Protein AF-A0A1N6RT99-F1 (afdb_monomer)

Foldseek 3Di:
DVVVVVVVVVVVVVVPPPPDDLAPDDQWDWDADDVFGWIKIWHDPDSDDIKIKIWTFDKDWDDDPPDDIDIDTDIDIDMDD

Structure (mmCIF, N/CA/C/O backbone):
data_AF-A0A1N6RT99-F1
#
_entry.id   AF-A0A1N6RT99-F1
#
loop_
_atom_site.group_PDB
_atom_site.id
_atom_site.type_symbol
_atom_site.label_atom_id
_atom_site.label_alt_id
_atom_site.label_comp_id
_atom_site.label_asym_id
_atom_site.label_entity_id
_atom_site.label_seq_id
_atom_site.pdbx_PDB_ins_code
_atom_site.Cartn_x
_atom_site.Cartn_y
_atom_site.Cartn_z
_atom_site.occupancy
_atom_site.B_iso_or_equiv
_atom_site.auth_seq_id
_atom_site.auth_comp_id
_atom_site.auth_asym_id
_atom_site.auth_atom_id
_atom_site.pdbx_PDB_model_num
ATOM 1 N N . MET A 1 1 ? -42.436 -22.068 30.590 1.00 59.44 1 MET A N 1
ATOM 2 C CA . MET A 1 1 ? -41.432 -22.324 29.527 1.00 59.44 1 MET A CA 1
ATOM 3 C C . MET A 1 1 ? -41.299 -21.159 28.542 1.00 59.44 1 MET A C 1
ATOM 5 O O . MET A 1 1 ? -40.217 -20.601 28.468 1.00 59.44 1 MET A O 1
ATOM 9 N N . LYS A 1 2 ? -42.371 -20.691 27.876 1.00 63.28 2 LYS A N 1
ATOM 10 C CA . LYS A 1 2 ? -42.312 -19.551 26.923 1.00 63.28 2 LYS A CA 1
ATOM 11 C C . LYS A 1 2 ? -41.677 -18.255 27.472 1.00 63.28 2 LYS A C 1
ATOM 13 O O . LYS A 1 2 ? -40.938 -17.595 26.755 1.00 63.28 2 LYS A O 1
ATOM 18 N N . LYS A 1 3 ? -41.916 -17.922 28.749 1.00 74.12 3 LYS A N 1
ATOM 19 C CA . LYS A 1 3 ? -41.339 -16.730 29.410 1.00 74.12 3 LYS A CA 1
ATOM 20 C C . LYS A 1 3 ? -39.814 -16.802 29.582 1.00 74.12 3 LYS A C 1
ATOM 22 O O . LYS A 1 3 ? -39.146 -15.783 29.493 1.00 74.12 3 LYS A O 1
ATOM 27 N N . ILE A 1 4 ? -39.278 -18.008 29.791 1.00 82.06 4 ILE A N 1
ATOM 28 C CA . ILE A 1 4 ? -37.833 -18.242 29.949 1.00 82.06 4 ILE A CA 1
ATOM 29 C C . ILE A 1 4 ? -37.134 -18.089 28.593 1.00 8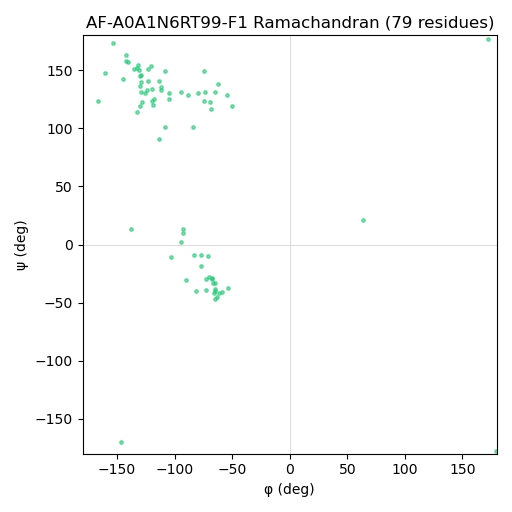2.06 4 ILE A C 1
ATOM 31 O O . ILE A 1 4 ? -36.088 -17.461 28.515 1.00 82.06 4 ILE A O 1
ATOM 35 N N . ILE A 1 5 ? -37.771 -18.575 27.522 1.00 83.25 5 ILE A N 1
ATOM 36 C CA . ILE A 1 5 ? -37.268 -18.451 26.145 1.00 83.25 5 ILE A CA 1
ATOM 37 C C . ILE A 1 5 ? -37.181 -16.976 25.725 1.00 83.25 5 ILE A C 1
ATOM 39 O O . ILE A 1 5 ? -36.162 -16.538 25.194 1.00 83.25 5 ILE A O 1
ATOM 43 N N . PHE A 1 6 ? -38.215 -16.182 26.017 1.00 80.19 6 PHE A N 1
ATOM 44 C CA . PHE A 1 6 ? -38.197 -14.743 25.734 1.00 80.19 6 PHE A CA 1
ATOM 45 C C . PHE A 1 6 ? -37.082 -14.012 26.490 1.00 80.19 6 PHE A C 1
ATOM 47 O O . PHE A 1 6 ? -36.385 -13.184 25.910 1.00 80.19 6 PHE A O 1
ATOM 54 N N . LEU A 1 7 ? -36.875 -14.358 27.763 1.00 83.94 7 LEU A N 1
ATOM 55 C CA . LEU A 1 7 ? -35.819 -13.766 28.580 1.00 83.94 7 LEU A CA 1
ATOM 56 C C . LEU A 1 7 ? -34.420 -14.118 28.050 1.00 83.94 7 LEU A C 1
ATOM 58 O O . LEU A 1 7 ? -33.557 -13.245 27.994 1.00 83.94 7 LEU A O 1
ATOM 62 N N . SER A 1 8 ? -34.206 -15.359 27.597 1.00 80.38 8 SER A N 1
ATOM 63 C CA . SER A 1 8 ? -32.927 -15.773 27.006 1.00 80.38 8 SER A CA 1
ATOM 64 C C . SER A 1 8 ? -32.609 -15.052 25.695 1.00 80.38 8 SER A C 1
ATOM 66 O O . SER A 1 8 ? -31.463 -14.674 25.483 1.00 80.38 8 SER A O 1
ATOM 68 N N . VAL A 1 9 ? -33.609 -14.799 24.844 1.00 82.38 9 VAL A N 1
ATOM 69 C CA . VAL A 1 9 ? -33.410 -14.066 23.579 1.00 82.38 9 VAL A CA 1
ATOM 70 C C . VAL A 1 9 ? -33.012 -12.613 23.846 1.00 82.38 9 VAL A C 1
ATOM 72 O O . VAL A 1 9 ? -32.093 -12.099 23.212 1.00 82.38 9 VAL A O 1
ATOM 75 N N . ILE A 1 10 ? -33.652 -11.968 24.826 1.00 81.56 10 ILE A N 1
ATOM 76 C CA . ILE A 1 10 ? -33.326 -10.590 25.212 1.00 81.56 10 ILE A CA 1
ATOM 77 C C . ILE A 1 10 ? -31.910 -10.519 25.793 1.00 81.56 10 ILE A C 1
ATOM 79 O O . ILE A 1 10 ? -31.121 -9.691 25.351 1.00 81.56 10 ILE A O 1
ATOM 83 N N . LEU A 1 11 ? -31.546 -11.419 26.711 1.00 80.62 11 LEU A N 1
ATOM 84 C CA . LEU A 1 11 ? -30.197 -11.467 27.287 1.00 80.62 11 LEU A CA 1
ATOM 85 C C . LEU A 1 11 ? -29.108 -11.672 26.226 1.00 80.62 11 LEU A C 1
ATOM 87 O O . LEU A 1 11 ? -28.090 -10.993 26.276 1.00 80.62 11 LEU A O 1
ATOM 91 N N . LEU A 1 12 ? -29.334 -12.540 25.236 1.00 76.81 12 LEU A N 1
ATOM 92 C CA . LEU A 1 12 ? -28.379 -12.781 24.148 1.00 76.81 12 LEU A CA 1
ATOM 93 C C . LEU A 1 12 ? -28.212 -11.571 23.213 1.00 76.81 12 LEU A C 1
ATOM 95 O O . LEU A 1 12 ? -27.132 -11.374 22.660 1.00 76.81 12 LEU A O 1
ATOM 99 N N . SER A 1 13 ? -29.236 -10.725 23.059 1.00 72.69 13 SER A N 1
ATOM 100 C CA . SER A 1 13 ? -29.138 -9.519 22.222 1.00 72.69 13 SER A CA 1
ATOM 101 C C . SER A 1 13 ? -28.238 -8.421 22.808 1.00 72.69 13 SER A C 1
ATOM 103 O O . SER A 1 13 ? -27.605 -7.693 22.046 1.00 72.69 13 SER A O 1
ATOM 105 N N . VAL A 1 14 ? -28.099 -8.337 24.137 1.00 70.56 14 VAL A N 1
ATOM 106 C CA . VAL A 1 14 ? -27.304 -7.280 24.797 1.00 70.56 14 VAL A CA 1
ATOM 107 C C . VAL A 1 14 ? -25.796 -7.486 24.604 1.00 70.56 14 VAL A C 1
ATOM 109 O O . VAL A 1 14 ? -25.046 -6.518 24.517 1.00 70.56 14 VAL A O 1
ATOM 112 N N . PHE A 1 15 ? -25.342 -8.734 24.461 1.00 66.88 15 PHE A N 1
ATOM 113 C CA . PHE A 1 15 ? -23.920 -9.054 24.280 1.00 66.88 15 PHE A CA 1
ATOM 114 C C . PHE A 1 15 ? -23.383 -8.790 22.864 1.00 66.88 15 PHE A C 1
ATOM 116 O O . PHE A 1 15 ? -22.176 -8.850 22.659 1.00 66.88 15 PHE A O 1
ATOM 123 N N . ASN A 1 16 ? -24.247 -8.479 21.892 1.00 61.44 16 ASN A N 1
ATOM 124 C CA . ASN A 1 16 ? -23.845 -8.244 20.500 1.00 61.44 16 ASN A CA 1
ATOM 125 C C . ASN A 1 16 ? -23.613 -6.756 20.163 1.00 61.44 16 ASN A C 1
ATOM 127 O O . ASN A 1 16 ? -23.307 -6.428 19.020 1.00 61.44 16 ASN A O 1
ATOM 131 N N . ILE A 1 17 ? -23.752 -5.843 21.131 1.00 62.09 17 ILE A N 1
ATOM 132 C CA . ILE A 1 17 ? -23.697 -4.390 20.879 1.00 62.09 17 ILE A CA 1
ATOM 133 C C . ILE A 1 17 ? -22.251 -3.883 20.678 1.00 62.09 17 ILE A C 1
ATOM 135 O O . ILE A 1 17 ? -22.039 -2.842 20.065 1.00 62.09 17 ILE A O 1
ATOM 139 N N . THR A 1 18 ? -21.234 -4.632 21.109 1.00 60.50 18 THR A N 1
ATOM 140 C CA . THR A 1 18 ? -19.820 -4.204 21.099 1.00 60.50 18 THR A CA 1
ATOM 141 C C . THR A 1 18 ? -19.014 -4.584 19.850 1.00 60.50 18 THR A C 1
ATOM 143 O O . THR A 1 18 ? -17.802 -4.398 19.838 1.00 60.50 18 THR A O 1
ATOM 146 N N . ALA A 1 19 ? -19.645 -5.082 18.782 1.00 61.91 19 ALA A N 1
ATOM 147 C CA . ALA A 1 19 ? -18.934 -5.477 17.556 1.00 61.91 19 ALA A CA 1
ATOM 148 C C . ALA A 1 19 ? -18.629 -4.315 16.586 1.00 61.91 19 ALA A C 1
ATOM 150 O O . ALA A 1 19 ? -17.904 -4.508 15.612 1.00 61.91 19 ALA A O 1
ATOM 151 N N . GLN A 1 20 ? -19.173 -3.114 16.818 1.00 61.56 20 GLN A N 1
ATOM 152 C CA . GLN A 1 20 ? -18.874 -1.949 15.982 1.00 61.56 20 GLN A CA 1
ATOM 153 C C . GLN A 1 20 ? -17.582 -1.283 16.459 1.00 61.56 20 GLN A C 1
ATOM 155 O O . GLN A 1 20 ? -17.565 -0.553 17.448 1.00 61.56 20 GLN A O 1
ATOM 160 N N . SER A 1 21 ? -16.489 -1.554 15.747 1.00 70.31 21 SER A N 1
ATOM 161 C CA . SER A 1 21 ? -15.266 -0.762 15.848 1.00 70.31 21 SER A CA 1
ATOM 162 C C . SER A 1 21 ? -15.543 0.656 15.337 1.00 70.31 21 SER A C 1
ATOM 164 O O . SER A 1 21 ? -1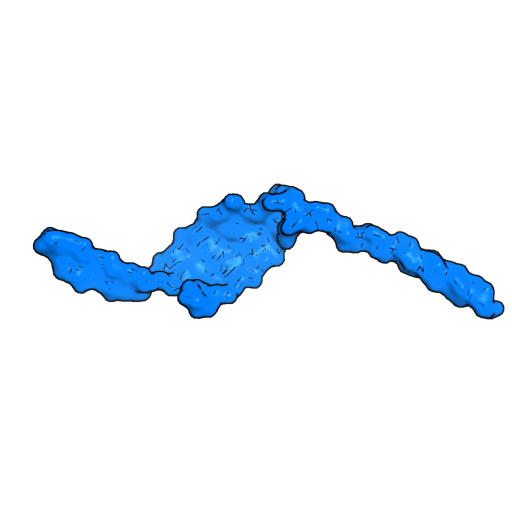6.106 0.823 14.259 1.00 70.31 21 SER A O 1
ATOM 166 N N . GLY A 1 22 ? -15.142 1.681 16.096 1.00 76.25 22 GLY A N 1
ATOM 167 C CA . GLY A 1 22 ? -15.142 3.070 15.613 1.00 76.25 22 GLY A CA 1
ATOM 168 C C . GLY A 1 22 ? -14.052 3.341 14.569 1.00 76.25 22 GLY A C 1
ATOM 169 O O . GLY A 1 22 ? -14.046 4.396 13.942 1.00 76.25 22 GLY A O 1
ATOM 170 N N . LYS A 1 23 ? -13.129 2.392 14.371 1.00 83.38 23 LYS A N 1
ATOM 171 C CA . LYS A 1 23 ? -12.074 2.480 13.366 1.00 83.38 23 LYS A CA 1
ATOM 172 C C . LYS A 1 23 ? -12.703 2.363 11.978 1.00 83.38 23 LYS A C 1
ATOM 174 O O . LYS A 1 23 ? -13.367 1.380 11.668 1.00 83.38 23 LYS A O 1
ATOM 179 N N . LEU A 1 24 ? -12.477 3.372 11.147 1.00 87.44 24 LEU A N 1
ATOM 180 C CA . LEU A 1 24 ? -12.933 3.446 9.758 1.00 87.44 24 LEU A CA 1
ATOM 181 C C . LEU A 1 24 ? -11.885 2.916 8.771 1.00 87.44 24 LEU A C 1
ATOM 183 O O . LEU A 1 24 ? -11.987 3.162 7.573 1.00 87.44 24 LEU A O 1
ATOM 187 N N . VAL A 1 25 ? -10.867 2.225 9.281 1.00 91.00 25 VAL A N 1
ATOM 188 C CA . VAL A 1 25 ? -9.819 1.564 8.503 1.00 91.00 25 VAL A CA 1
ATOM 189 C C . VAL A 1 25 ? -9.582 0.167 9.068 1.00 91.00 25 VAL A C 1
ATOM 191 O O . VAL A 1 25 ? -9.761 -0.065 10.267 1.00 91.00 25 VAL A O 1
ATOM 194 N N . GLU A 1 26 ? -9.160 -0.754 8.210 1.00 89.88 26 GLU A N 1
ATOM 195 C CA . GLU A 1 26 ? -8.889 -2.139 8.591 1.00 89.88 26 GLU A CA 1
ATOM 196 C C . GLU A 1 26 ? -7.574 -2.258 9.379 1.00 89.88 26 GLU A C 1
ATOM 198 O O . GLU A 1 26 ? -6.626 -1.497 9.175 1.00 89.88 26 GLU A O 1
ATOM 203 N N . ASP A 1 27 ? -7.484 -3.228 10.291 1.00 90.56 27 ASP A N 1
ATOM 204 C CA . ASP A 1 27 ? -6.232 -3.509 11.015 1.00 90.56 27 ASP A CA 1
ATOM 205 C C . ASP A 1 27 ? -5.142 -4.073 10.092 1.00 90.56 27 ASP A C 1
ATOM 207 O O . ASP A 1 27 ? -3.953 -3.848 10.319 1.00 90.56 27 ASP A O 1
ATOM 211 N N . GLY A 1 28 ? -5.548 -4.775 9.037 1.00 94.00 28 GLY A N 1
ATOM 212 C CA . GLY A 1 28 ? -4.660 -5.354 8.043 1.00 94.00 28 GLY A CA 1
ATOM 213 C C . GLY A 1 28 ? -5.445 -5.799 6.818 1.00 94.00 28 GLY A C 1
ATOM 214 O O . GLY A 1 28 ? -6.362 -6.611 6.934 1.00 94.00 28 GLY A O 1
ATOM 215 N N . LEU A 1 29 ? -5.078 -5.297 5.642 1.00 95.81 29 LEU A N 1
ATOM 216 C CA . LEU A 1 29 ? -5.732 -5.630 4.381 1.00 95.81 29 LEU A CA 1
ATOM 217 C C . LEU A 1 29 ? -4.691 -5.972 3.315 1.00 95.81 29 LEU A C 1
ATOM 219 O O . LEU A 1 29 ? -3.926 -5.120 2.867 1.00 95.81 29 LEU A O 1
ATOM 223 N N . PHE A 1 30 ? -4.691 -7.233 2.882 1.00 97.31 30 PHE A N 1
ATOM 224 C CA . PHE A 1 30 ? -3.900 -7.688 1.742 1.00 97.31 30 PHE A CA 1
ATOM 225 C C . PHE A 1 30 ? -4.693 -7.519 0.444 1.00 97.31 30 PHE A C 1
ATOM 227 O O . PHE A 1 30 ? -5.830 -7.979 0.334 1.00 97.31 30 PHE A O 1
ATOM 234 N N . LYS A 1 31 ? -4.080 -6.879 -0.548 1.00 96.69 31 LYS A N 1
ATOM 235 C CA . LYS A 1 31 ? -4.688 -6.529 -1.832 1.00 96.69 31 LYS A CA 1
ATOM 236 C C . LYS A 1 31 ? -3.867 -7.133 -2.967 1.00 96.69 31 LYS A C 1
ATOM 238 O O . LYS A 1 31 ? -2.639 -7.118 -2.938 1.00 96.69 31 LYS A O 1
ATOM 243 N N . VAL A 1 32 ? -4.559 -7.626 -3.990 1.00 96.50 32 VAL A N 1
ATOM 244 C CA . VAL A 1 32 ? -3.959 -8.064 -5.257 1.00 96.50 32 VAL A CA 1
ATOM 245 C C . VAL A 1 32 ? -4.520 -7.178 -6.358 1.00 96.50 32 VAL A C 1
ATOM 247 O O . VAL A 1 32 ? -5.738 -7.067 -6.497 1.00 96.50 32 VAL A O 1
ATOM 250 N N . ASN A 1 33 ? -3.644 -6.539 -7.127 1.00 93.44 33 ASN A N 1
ATOM 251 C CA . ASN A 1 33 ? -4.032 -5.619 -8.187 1.00 93.44 33 ASN A CA 1
ATOM 252 C C . ASN A 1 33 ? -3.833 -6.280 -9.556 1.00 93.44 33 ASN A C 1
ATOM 254 O O . ASN A 1 33 ? -2.756 -6.784 -9.864 1.00 93.44 33 ASN A O 1
ATOM 258 N N . ALA A 1 34 ? -4.895 -6.302 -10.365 1.00 91.50 34 ALA A N 1
ATOM 259 C CA . ALA A 1 34 ? -4.872 -6.883 -11.707 1.00 91.50 34 ALA A CA 1
ATOM 260 C C . ALA A 1 34 ? -4.492 -5.866 -12.797 1.00 91.50 34 ALA A C 1
ATOM 262 O O . ALA A 1 34 ? -3.921 -6.253 -13.813 1.00 91.50 34 ALA A O 1
ATOM 263 N N . LEU A 1 35 ? -4.822 -4.583 -12.608 1.00 90.44 35 LEU A N 1
ATOM 264 C CA . LEU A 1 35 ? -4.590 -3.530 -13.605 1.00 90.44 35 LEU A CA 1
ATOM 265 C C . LEU A 1 35 ? -3.153 -3.016 -13.564 1.00 90.44 35 LEU A C 1
ATOM 267 O O . LEU A 1 35 ? -2.550 -2.788 -14.609 1.00 90.44 35 LEU A O 1
ATOM 271 N N . LEU A 1 36 ? -2.612 -2.863 -12.357 1.00 90.25 36 LEU A N 1
ATOM 272 C CA . LEU A 1 36 ? -1.193 -2.651 -12.112 1.00 90.25 36 LEU A CA 1
ATOM 273 C C . LEU A 1 36 ? -0.693 -3.894 -11.371 1.00 90.25 36 LEU A C 1
ATOM 275 O O . LEU A 1 36 ? -0.835 -3.944 -10.151 1.00 90.25 36 LEU A O 1
ATOM 279 N N . PRO A 1 37 ? -0.216 -4.928 -12.093 1.00 94.38 37 PRO A N 1
ATOM 280 C CA . PRO A 1 37 ? 0.100 -6.222 -11.508 1.00 94.38 37 PRO A CA 1
ATOM 281 C C . PRO A 1 37 ? 0.991 -6.073 -10.284 1.00 94.38 37 PRO A C 1
ATOM 283 O O . PRO A 1 37 ? 2.098 -5.549 -10.372 1.00 94.38 37 PRO A O 1
ATOM 286 N N . GLY A 1 38 ? 0.500 -6.513 -9.136 1.00 95.7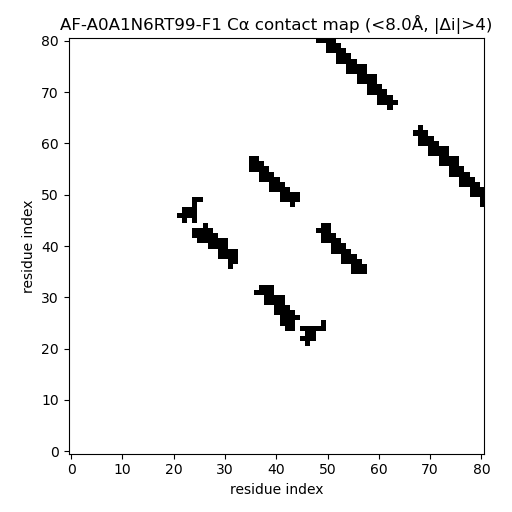5 38 GLY A N 1
ATOM 287 C CA . GLY A 1 38 ? 1.178 -6.250 -7.882 1.00 95.75 38 GLY A CA 1
ATOM 288 C C . GLY A 1 38 ? 0.366 -6.679 -6.679 1.00 95.75 38 GLY A C 1
ATOM 289 O O . GLY A 1 38 ? -0.774 -7.144 -6.786 1.00 95.75 38 GLY A O 1
ATOM 290 N N . VAL A 1 39 ? 0.984 -6.519 -5.520 1.00 97.62 39 VAL A N 1
ATOM 291 C CA . VAL A 1 39 ? 0.370 -6.777 -4.224 1.00 97.62 39 VAL A CA 1
ATOM 292 C C . VAL A 1 39 ? 0.598 -5.582 -3.318 1.00 97.62 39 VAL A C 1
ATOM 294 O O . VAL A 1 39 ? 1.650 -4.945 -3.368 1.00 97.62 39 VAL A O 1
ATOM 297 N N . SER A 1 40 ? -0.376 -5.292 -2.469 1.00 97.25 40 SER A N 1
ATOM 298 C CA . SER A 1 40 ? -0.230 -4.297 -1.412 1.00 97.25 40 SER A CA 1
ATOM 299 C C . SER A 1 40 ? -0.718 -4.827 -0.078 1.00 97.25 40 SER A C 1
ATOM 301 O O . SER A 1 40 ? -1.552 -5.732 -0.002 1.00 97.25 40 SER A O 1
ATOM 303 N N . TYR A 1 41 ? -0.171 -4.255 0.984 1.00 97.38 41 TYR A N 1
ATOM 304 C CA . TYR A 1 41 ? -0.588 -4.504 2.347 1.00 97.38 41 TYR A CA 1
ATOM 305 C C . TYR A 1 41 ? -0.846 -3.169 3.037 1.00 97.38 41 TYR A C 1
ATOM 307 O O . TYR A 1 41 ? 0.029 -2.306 3.085 1.00 97.38 41 TYR A O 1
ATOM 315 N N . GLU A 1 42 ? -2.059 -3.009 3.546 1.00 97.12 42 GLU A N 1
ATOM 316 C CA . GLU A 1 42 ? -2.521 -1.806 4.227 1.00 97.12 42 GLU A CA 1
ATOM 317 C C . GLU A 1 42 ? -2.733 -2.094 5.712 1.00 97.12 42 GLU A C 1
ATOM 319 O O . GLU A 1 42 ? -3.288 -3.132 6.069 1.00 97.12 42 GLU A O 1
ATOM 324 N N . VAL A 1 43 ? -2.278 -1.185 6.574 1.00 96.12 43 VAL A N 1
ATOM 325 C CA . VAL A 1 43 ? -2.372 -1.298 8.034 1.00 96.12 43 VAL A CA 1
ATOM 326 C C . VAL A 1 43 ? -2.946 -0.013 8.606 1.00 96.12 43 VAL A C 1
ATOM 328 O O . VAL A 1 43 ? -2.338 1.051 8.492 1.00 96.12 43 VAL A O 1
ATOM 331 N N . GLY A 1 44 ? -4.090 -0.106 9.281 1.00 94.81 44 GLY A N 1
ATOM 332 C CA . GLY A 1 44 ? -4.687 1.011 10.001 1.00 94.81 44 GLY A CA 1
ATOM 333 C C . GLY A 1 44 ? -3.855 1.421 11.217 1.00 94.81 44 GLY A C 1
ATOM 334 O O . GLY A 1 44 ? -3.748 0.660 12.179 1.00 94.81 44 GLY A O 1
ATOM 335 N N . VAL A 1 45 ? -3.336 2.648 11.217 1.00 94.00 45 VAL A N 1
ATOM 336 C CA . VAL A 1 45 ? -2.532 3.235 12.309 1.00 94.00 45 VAL A CA 1
ATOM 337 C C . VAL A 1 45 ? -3.311 4.232 13.175 1.00 94.00 45 VAL A C 1
ATOM 339 O O . VAL A 1 45 ? -2.843 4.623 14.241 1.00 94.00 45 VAL A O 1
ATOM 342 N N . GLY A 1 46 ? -4.510 4.630 12.749 1.00 90.44 46 GLY A N 1
ATOM 343 C CA . GLY A 1 46 ? -5.408 5.508 13.499 1.00 90.44 46 GLY A CA 1
ATOM 344 C C . GLY A 1 46 ? -6.876 5.166 13.262 1.00 90.44 46 GLY A C 1
ATOM 345 O O . GLY A 1 46 ? -7.196 4.152 12.648 1.00 90.44 46 GLY A O 1
ATOM 346 N N . GLU A 1 47 ? -7.781 6.030 13.726 1.00 90.75 47 GLU A N 1
ATOM 347 C CA . GLU A 1 47 ? -9.226 5.859 13.504 1.00 90.75 47 GLU A CA 1
ATOM 348 C C . GLU A 1 47 ? -9.590 5.958 12.015 1.00 90.75 47 GLU A C 1
ATOM 350 O O . GLU A 1 47 ? -10.510 5.292 11.555 1.00 90.75 47 GLU A O 1
ATOM 355 N N . ARG A 1 48 ? -8.860 6.785 11.255 1.00 92.56 48 ARG A N 1
ATOM 356 C CA . ARG A 1 48 ? -9.128 7.092 9.837 1.00 92.56 48 ARG A CA 1
ATOM 357 C C . ARG A 1 48 ? -7.866 7.121 8.976 1.00 92.56 48 ARG A C 1
ATOM 359 O O . ARG A 1 48 ? -7.888 7.667 7.880 1.00 92.56 48 ARG A O 1
ATOM 366 N N . THR A 1 49 ? -6.764 6.606 9.508 1.00 93.94 49 THR A N 1
ATOM 367 C CA . THR A 1 49 ? -5.441 6.695 8.887 1.00 93.94 49 THR A CA 1
ATOM 36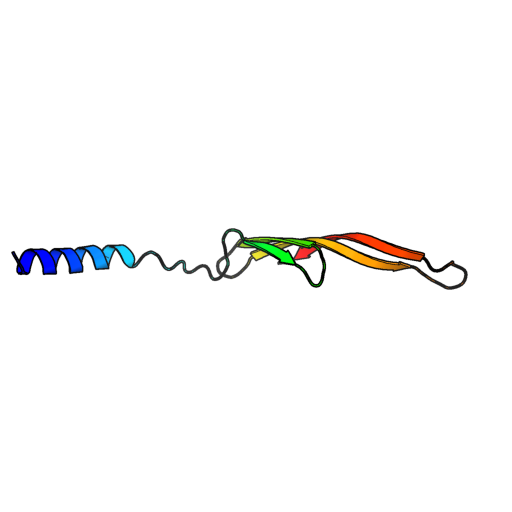8 C C . THR A 1 49 ? -4.874 5.299 8.767 1.00 93.94 49 THR A C 1
ATOM 370 O O . THR A 1 49 ? -4.857 4.552 9.749 1.00 93.94 49 THR A O 1
ATOM 373 N N . ALA A 1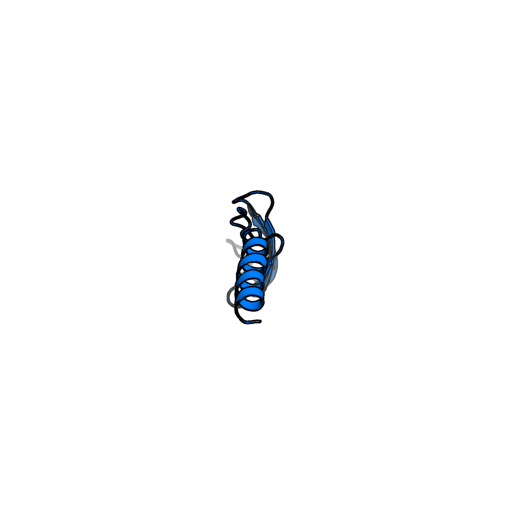 50 ? -4.396 4.964 7.580 1.00 96.06 50 ALA A N 1
ATOM 374 C CA . ALA A 1 50 ? -3.743 3.705 7.289 1.00 96.06 50 ALA A CA 1
ATOM 375 C C . ALA A 1 50 ? -2.452 3.980 6.526 1.00 96.06 50 ALA A C 1
ATOM 377 O O . ALA A 1 50 ? -2.341 4.988 5.846 1.00 96.06 50 ALA A O 1
ATOM 378 N N . ILE A 1 51 ? -1.481 3.089 6.666 1.00 96.81 51 ILE A N 1
ATOM 379 C CA . ILE A 1 51 ? -0.278 3.084 5.840 1.00 96.81 51 ILE A CA 1
ATOM 380 C C . ILE A 1 51 ? -0.435 1.946 4.846 1.00 96.81 51 ILE A C 1
ATOM 382 O O . ILE A 1 51 ? -0.736 0.819 5.245 1.00 96.81 51 ILE A O 1
ATOM 386 N N . ASN A 1 52 ? -0.208 2.227 3.573 1.00 97.19 52 ASN A N 1
ATOM 387 C CA . ASN A 1 52 ? -0.225 1.242 2.506 1.00 97.19 52 ASN A CA 1
ATOM 388 C C . ASN A 1 52 ? 1.192 1.052 1.963 1.00 97.19 52 ASN A C 1
ATOM 390 O O . ASN A 1 52 ? 1.907 2.018 1.716 1.00 97.19 52 ASN A O 1
ATOM 394 N N . ALA A 1 53 ? 1.604 -0.200 1.797 1.00 97.50 53 ALA A N 1
ATOM 395 C CA . ALA A 1 53 ? 2.856 -0.571 1.152 1.00 97.50 53 ALA A CA 1
ATOM 396 C C . ALA A 1 53 ? 2.550 -1.435 -0.069 1.00 97.50 53 ALA A C 1
ATOM 398 O O . ALA A 1 53 ? 1.764 -2.379 0.022 1.00 97.50 53 ALA A O 1
ATOM 399 N N . GLU A 1 54 ? 3.179 -1.140 -1.201 1.00 97.00 54 GLU A N 1
ATOM 400 C CA . GLU A 1 54 ? 2.900 -1.792 -2.478 1.00 97.00 54 GLU A CA 1
ATOM 401 C C . GLU A 1 54 ? 4.180 -2.295 -3.148 1.00 97.00 54 GLU A C 1
ATOM 403 O O . GLU A 1 54 ? 5.212 -1.620 -3.157 1.00 97.00 54 GLU A O 1
ATOM 408 N N . ALA A 1 55 ? 4.090 -3.486 -3.735 1.00 97.44 55 ALA A N 1
ATOM 409 C CA . ALA A 1 55 ? 5.063 -4.039 -4.660 1.00 97.44 55 ALA A CA 1
ATOM 410 C C . ALA A 1 55 ? 4.377 -4.270 -6.012 1.00 97.44 55 ALA A C 1
ATOM 412 O O . ALA A 1 55 ? 3.414 -5.036 -6.104 1.00 97.44 55 ALA A O 1
ATOM 413 N N . ILE A 1 56 ? 4.883 -3.622 -7.059 1.00 96.56 56 ILE A N 1
ATOM 414 C CA . ILE A 1 56 ? 4.293 -3.624 -8.402 1.00 96.56 56 ILE A CA 1
ATOM 415 C C . ILE A 1 56 ? 5.261 -4.178 -9.442 1.00 96.56 56 ILE A C 1
ATOM 417 O O . ILE A 1 56 ? 6.479 -4.068 -9.311 1.00 96.56 56 ILE A O 1
ATOM 421 N N . ILE A 1 57 ? 4.708 -4.717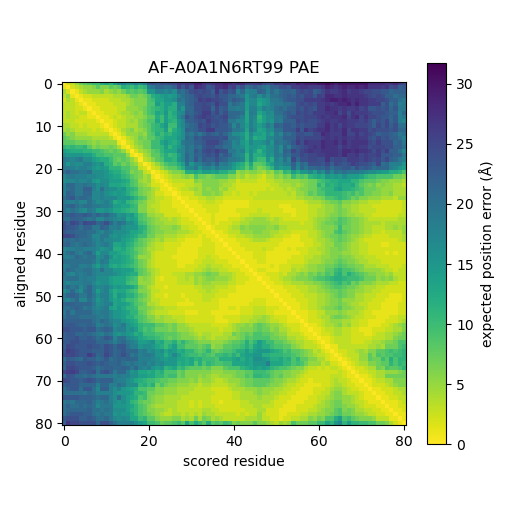 -10.519 1.00 95.56 57 ILE A N 1
ATOM 422 C CA . ILE A 1 57 ? 5.390 -4.993 -11.778 1.00 95.56 57 ILE A CA 1
ATOM 423 C C . ILE A 1 57 ? 4.861 -3.963 -12.775 1.00 95.56 57 ILE A C 1
ATOM 425 O O . ILE A 1 57 ? 3.744 -4.078 -13.282 1.00 95.56 57 ILE A O 1
ATOM 429 N N . GLY A 1 58 ? 5.656 -2.926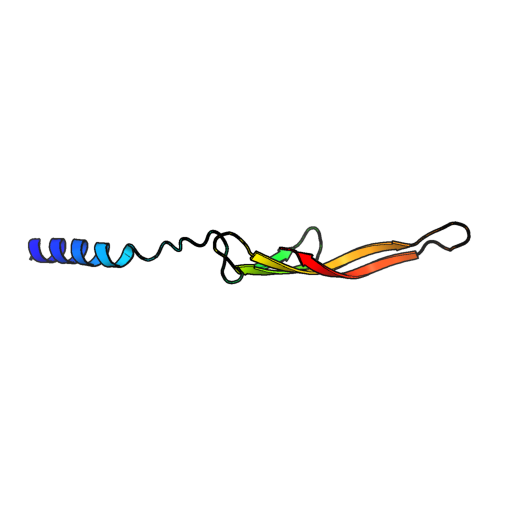 -13.021 1.00 92.31 58 GLY A N 1
ATOM 430 C CA . GLY A 1 58 ? 5.294 -1.803 -13.881 1.00 92.31 58 GLY A CA 1
ATOM 431 C C . GLY A 1 58 ? 6.060 -1.814 -15.198 1.00 92.31 58 GLY A C 1
ATOM 432 O O . GLY A 1 58 ? 7.208 -2.248 -15.260 1.00 92.31 58 GLY A O 1
ATOM 433 N N . PHE A 1 59 ? 5.441 -1.296 -16.256 1.00 92.19 59 PHE A N 1
ATOM 434 C CA . PHE A 1 59 ? 6.153 -0.963 -17.486 1.00 92.19 59 PHE A CA 1
ATOM 435 C C . PHE A 1 59 ? 6.873 0.377 -17.314 1.00 92.19 59 PHE A C 1
ATOM 437 O O . PHE A 1 59 ? 6.254 1.360 -16.905 1.00 92.19 59 PHE A O 1
ATOM 444 N N . ALA A 1 60 ? 8.157 0.435 -17.660 1.00 90.62 60 ALA A N 1
ATOM 445 C CA . ALA A 1 60 ? 8.903 1.686 -17.725 1.00 90.62 60 ALA A CA 1
ATOM 446 C C . ALA A 1 60 ? 9.655 1.800 -19.052 1.00 90.62 60 ALA A C 1
ATOM 448 O O . ALA A 1 60 ? 10.069 0.800 -19.642 1.00 90.62 60 ALA A O 1
ATOM 449 N N . LEU A 1 61 ? 9.834 3.041 -19.500 1.00 92.44 61 LEU A N 1
ATOM 450 C CA . LEU A 1 61 ? 10.572 3.404 -20.704 1.00 92.44 61 LEU A CA 1
ATOM 451 C C . LEU A 1 61 ? 11.586 4.492 -20.346 1.00 92.44 61 LEU A C 1
ATOM 453 O O . LEU A 1 61 ? 11.240 5.482 -19.699 1.00 92.44 61 LEU A O 1
ATOM 457 N N . ARG A 1 62 ? 12.836 4.310 -20.773 1.00 88.94 62 ARG A N 1
ATOM 458 C CA . ARG A 1 62 ? 13.924 5.278 -20.629 1.00 88.94 62 ARG A CA 1
ATOM 459 C C . ARG A 1 62 ? 14.435 5.658 -22.015 1.00 88.94 62 ARG A C 1
ATOM 461 O O . ARG A 1 62 ? 14.884 4.805 -22.770 1.00 88.94 62 ARG A O 1
ATOM 468 N N . GLY A 1 63 ? 14.418 6.948 -22.323 1.00 89.94 63 GLY A N 1
ATOM 469 C CA . GLY A 1 63 ? 14.999 7.498 -23.546 1.00 89.94 63 GLY A CA 1
ATOM 470 C C . GLY A 1 63 ? 15.257 8.996 -23.398 1.00 89.94 63 GLY A C 1
ATOM 471 O O . GLY A 1 63 ? 14.538 9.683 -22.676 1.00 89.94 63 GLY A O 1
ATOM 472 N N . THR A 1 64 ? 16.308 9.498 -24.045 1.00 89.81 64 THR A N 1
ATOM 473 C CA . THR A 1 64 ? 16.627 10.933 -24.145 1.00 89.81 64 THR A CA 1
ATOM 474 C C . THR A 1 64 ? 17.444 11.192 -25.418 1.00 89.81 64 THR A C 1
ATOM 476 O O . THR A 1 64 ? 17.818 10.246 -26.113 1.00 89.81 64 THR A O 1
ATOM 479 N N . SER A 1 65 ? 17.718 12.454 -25.761 1.00 93.56 65 SER A N 1
ATOM 480 C CA . SER A 1 65 ? 18.520 12.810 -26.941 1.00 93.56 65 SER A CA 1
ATOM 481 C C . SER A 1 65 ? 19.885 12.113 -26.915 1.00 93.56 65 SER A C 1
ATOM 483 O O . SER A 1 65 ? 20.610 12.212 -25.928 1.00 93.56 65 SER A O 1
ATOM 485 N N . ASN A 1 66 ? 20.247 11.445 -28.015 1.00 92.19 66 ASN A N 1
ATOM 486 C CA . ASN A 1 66 ? 21.475 10.648 -28.165 1.00 92.19 66 ASN A CA 1
ATOM 487 C C . ASN A 1 66 ? 21.587 9.415 -27.240 1.00 92.19 66 ASN A C 1
ATOM 489 O O . ASN A 1 66 ? 22.692 8.921 -27.025 1.00 92.19 66 ASN A O 1
ATOM 493 N N . VAL A 1 67 ? 20.473 8.898 -26.710 1.00 91.94 67 VAL A N 1
ATOM 494 C CA . VAL A 1 67 ? 20.420 7.631 -25.961 1.00 91.94 67 VAL A CA 1
ATOM 495 C C . VAL A 1 67 ? 19.401 6.702 -26.619 1.00 91.94 67 VAL A C 1
ATOM 497 O O . VAL A 1 67 ? 18.286 7.123 -26.930 1.00 91.94 67 VAL A O 1
ATOM 500 N N . GLU A 1 68 ? 19.779 5.441 -26.839 1.00 93.19 68 GLU A N 1
ATOM 501 C CA . GLU A 1 68 ? 18.873 4.426 -27.384 1.00 93.19 68 GLU A CA 1
ATOM 502 C C . GLU A 1 68 ? 17.694 4.194 -26.427 1.00 93.19 68 GLU A C 1
ATOM 504 O O . GLU A 1 68 ? 17.853 4.194 -25.205 1.00 93.19 68 GLU A O 1
ATOM 509 N N . THR A 1 69 ? 16.486 4.074 -26.982 1.00 94.44 69 THR A N 1
ATOM 510 C CA . THR A 1 69 ? 15.281 3.893 -26.167 1.00 94.44 69 THR A CA 1
ATOM 511 C C . THR A 1 69 ? 15.235 2.471 -25.632 1.00 94.44 69 THR A C 1
ATOM 513 O O . THR A 1 69 ? 15.204 1.514 -26.400 1.00 94.44 69 THR A O 1
ATOM 516 N N . GLU A 1 70 ? 15.155 2.345 -24.315 1.00 93.75 70 GLU A N 1
ATOM 517 C CA . GLU A 1 70 ? 14.986 1.076 -23.618 1.00 93.75 70 GLU A CA 1
ATOM 518 C C . GLU A 1 70 ? 13.615 1.044 -22.942 1.00 93.75 70 GLU A C 1
ATOM 520 O O . GLU A 1 70 ? 13.161 2.042 -22.380 1.00 93.75 70 GLU A O 1
ATOM 525 N N . PHE A 1 71 ? 12.951 -0.108 -22.968 1.00 94.62 71 PHE A N 1
ATOM 526 C CA . PHE A 1 71 ? 11.707 -0.326 -22.239 1.00 94.62 71 PHE A CA 1
ATOM 527 C C . PHE A 1 71 ? 11.652 -1.739 -21.670 1.00 94.62 71 PHE A C 1
ATOM 529 O O . PHE A 1 71 ? 12.312 -2.653 -22.167 1.00 94.62 71 PHE A O 1
ATOM 536 N N . GLY A 1 72 ? 10.835 -1.930 -20.641 1.00 94.19 72 GLY 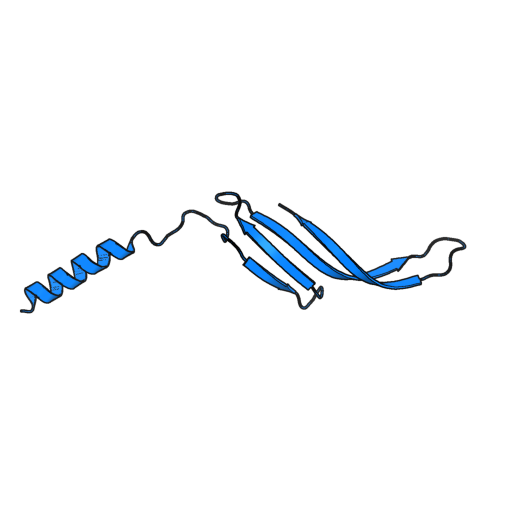A N 1
ATOM 537 C CA . GLY A 1 72 ? 10.686 -3.235 -20.017 1.00 94.19 72 GLY A CA 1
ATOM 538 C C . GLY A 1 72 ? 9.726 -3.240 -18.841 1.00 94.19 72 GLY A C 1
ATOM 539 O O . GLY A 1 72 ? 9.109 -2.228 -18.507 1.00 94.19 72 GLY A O 1
ATOM 540 N N . LEU A 1 73 ? 9.614 -4.415 -18.225 1.00 93.56 73 LEU A N 1
ATOM 541 C CA . LEU A 1 73 ? 8.907 -4.608 -16.967 1.00 93.56 73 LEU A CA 1
ATOM 542 C C . LEU A 1 73 ? 9.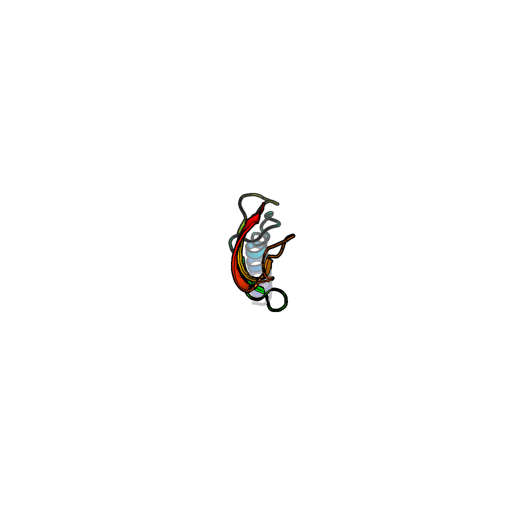903 -4.528 -15.811 1.00 93.56 73 LEU A C 1
ATOM 544 O O . LEU A 1 73 ? 10.939 -5.192 -15.836 1.00 93.56 73 LEU A O 1
ATOM 548 N N . TYR A 1 74 ? 9.568 -3.742 -14.796 1.00 93.38 74 TYR A N 1
ATOM 549 C CA . TYR A 1 74 ? 10.406 -3.498 -13.631 1.00 93.38 74 TYR A CA 1
ATOM 550 C C . TYR A 1 74 ? 9.616 -3.723 -12.350 1.00 93.38 74 TYR A C 1
ATOM 552 O O . TYR A 1 74 ? 8.423 -3.425 -12.274 1.00 93.38 74 TYR A O 1
ATOM 560 N N . LEU A 1 75 ? 10.312 -4.222 -11.332 1.00 94.44 75 LEU A N 1
ATOM 561 C CA . LEU A 1 75 ? 9.788 -4.243 -9.975 1.00 94.44 75 LEU A CA 1
ATOM 562 C C . LEU A 1 75 ? 9.827 -2.825 -9.403 1.00 94.44 75 LEU A C 1
ATOM 564 O O . LEU A 1 75 ? 10.854 -2.149 -9.476 1.00 94.44 75 LEU A O 1
ATOM 568 N N . GLY A 1 76 ? 8.711 -2.393 -8.832 1.00 93.94 76 GLY A N 1
ATOM 569 C CA . GLY A 1 76 ? 8.572 -1.129 -8.125 1.00 93.94 76 GLY A CA 1
ATOM 570 C C . GLY A 1 76 ? 8.093 -1.357 -6.698 1.00 93.94 76 GLY A C 1
ATOM 571 O O . GLY A 1 76 ? 7.376 -2.318 -6.425 1.00 93.94 76 GLY A O 1
ATOM 572 N N . PHE A 1 77 ? 8.481 -0.452 -5.805 1.00 95.81 77 PHE A N 1
ATOM 573 C CA . PHE A 1 77 ? 8.019 -0.420 -4.423 1.00 95.81 77 PHE A CA 1
ATOM 574 C C . PHE A 1 77 ? 7.539 0.991 -4.097 1.00 95.81 77 PHE A C 1
ATOM 576 O O . PHE A 1 77 ? 8.209 1.963 -4.453 1.00 95.81 77 PHE A O 1
ATOM 583 N N . ALA A 1 78 ? 6.399 1.099 -3.427 1.00 94.06 78 ALA A N 1
ATOM 584 C CA . ALA A 1 78 ? 5.819 2.368 -3.011 1.00 94.06 78 ALA A CA 1
ATOM 585 C C . ALA A 1 78 ? 5.209 2.250 -1.610 1.00 94.06 78 ALA A C 1
ATOM 587 O O . ALA A 1 78 ? 4.878 1.153 -1.157 1.00 94.06 78 ALA A O 1
ATOM 588 N N . ALA A 1 79 ? 5.080 3.385 -0.926 1.00 94.56 79 ALA A N 1
ATOM 589 C CA . ALA A 1 79 ? 4.336 3.482 0.320 1.00 94.56 79 ALA A CA 1
ATOM 590 C C . ALA A 1 79 ? 3.621 4.837 0.419 1.00 94.56 79 ALA A C 1
ATOM 592 O O . ALA A 1 79 ? 4.185 5.857 0.014 1.00 94.56 79 ALA A O 1
ATOM 593 N N . ASP A 1 80 ? 2.411 4.836 0.971 1.00 92.94 80 ASP A N 1
ATOM 594 C CA . ASP A 1 80 ? 1.531 6.000 1.128 1.00 92.94 80 ASP A CA 1
ATOM 595 C C . ASP A 1 80 ? 0.760 5.966 2.468 1.00 92.94 80 ASP A C 1
ATOM 597 O O . ASP A 1 80 ? 0.750 4.935 3.150 1.00 92.94 80 ASP A O 1
ATOM 601 N N . PHE A 1 81 ? 0.206 7.116 2.887 1.00 87.62 81 PHE A N 1
ATOM 602 C CA . PHE A 1 81 ? -0.472 7.335 4.178 1.00 87.62 81 PHE A CA 1
ATOM 603 C C . PHE A 1 81 ? -1.702 8.248 4.065 1.00 87.62 81 PHE A C 1
ATOM 605 O O . PHE A 1 81 ? -1.731 9.087 3.133 1.00 87.62 81 PHE A O 1
#

Radius of gyration: 24.94 Å; Cα contacts (8 Å, |Δi|>4): 124; chains: 1; bounding box: 64×35×58 Å

pLDDT: mean 87.79, std 10.74, range [59.44, 97.62]

Organism: NCBI:txid228959

Nearest PDB structures (foldseek):
  7ds4-assembly1_B  TM=4.392E-01  e=2.303E+00  Gallus gallus
  6yfc-assembly1_AA  TM=3.114E-01  e=3.934E+00  Leviviridae sp.
  7ds3-assembly1_B  TM=3.132E-01  e=4.431E+00  Gallus gallus

Solvent-accessible surface area (backbone atoms only — not comparable to full-atom values): 4855 Å² total; per-residue (Å²): 109,73,69,58,54,54,51,53,55,55,58,59,57,66,76,62,69,77,75,74,68,85,48,75,44,54,76,66,45,82,46,78,40,81,91,60,38,32,42,34,45,32,35,34,79,47,55,81,38,43,42,38,39,37,43,34,53,40,81,52,75,50,68,54,92,99,46,80,76,45,72,49,79,40,84,44,75,51,73,52,111

Sequence (81 aa):
MKKIIFLSVILLSVFNITAQSGKLVEDGLFKVNALLPGVSYEVGVGERTAINAEAIIGFALRGTSNVETEFGLYLGFAADF

Mean predicted aligned error: 10.12 Å

Secondary structure (DSSP, 8-state):
-HHHHHHHHHHHHHTTGGG--S-SS-S-EEEEETTTTEEEEEEE-SSS-EEEEEEEEEEEEEEETTEEEEEEEEEEEEEE-